Protein AF-A0A9P1GZS1-F1 (afdb_monomer_lite)

Secondary structure (DSSP, 8-state):
---SHHHHHHHHHHHHHHHHHHHHHHHHHHHHHHHHHHHHHHHHHTTEEEEEEESSEEEES-SEEEEEEETTEEEEEEEEETTS-EEEEE-STTTT-S--EESS-EEEETTEEEE-SS--HHHH-STT-EE-GGG------

Sequence (141 aa):
MADILSIVGLATTITTNLIAVAKKKEARRERSRQFTRTLVRQLSNEGYNAVVVAGPWRAWGYEASSDHAFEGKHYTLFAAPKDRVMIVENRGDGGFENWALCGSNWVRWGKIVKFHPSWNSATMGTPYEIRHPNDFPGWPE

Structure (mmCIF, N/CA/C/O backbone):
data_AF-A0A9P1GZS1-F1
#
_entry.id   AF-A0A9P1GZS1-F1
#
loop_
_atom_site.group_PDB
_atom_site.id
_atom_site.type_symbol
_atom_site.label_atom_id
_atom_site.label_alt_id
_atom_site.label_comp_id
_atom_site.label_asym_id
_atom_site.label_entity_id
_atom_site.label_seq_id
_atom_site.pdbx_PDB_ins_code
_atom_site.Cartn_x
_atom_site.Cartn_y
_atom_site.Cartn_z
_atom_site.occupancy
_atom_site.B_iso_or_equiv
_atom_site.auth_seq_id
_atom_site.auth_comp_id
_atom_site.auth_asym_id
_atom_site.auth_atom_id
_atom_site.pdbx_PDB_model_num
ATOM 1 N N . MET A 1 1 ? -13.396 19.707 58.784 1.00 44.09 1 MET A N 1
ATOM 2 C CA . MET A 1 1 ? -12.210 19.151 58.096 1.00 44.09 1 MET A CA 1
ATOM 3 C C . MET A 1 1 ? -12.654 18.013 57.188 1.00 44.09 1 MET A C 1
ATOM 5 O O . MET A 1 1 ? -12.646 16.866 57.608 1.00 44.09 1 MET A O 1
ATOM 9 N N . ALA A 1 2 ? -13.107 18.322 55.978 1.00 46.91 2 ALA A N 1
ATOM 10 C CA . ALA A 1 2 ? -13.496 17.323 54.988 1.00 46.91 2 ALA A CA 1
ATOM 11 C C . ALA A 1 2 ? -13.182 17.915 53.618 1.00 46.91 2 ALA A C 1
ATOM 13 O O . ALA A 1 2 ? -14.000 18.675 53.139 1.00 46.91 2 ALA A O 1
ATOM 14 N N . ASP A 1 3 ? -11.981 17.680 53.073 1.00 45.47 3 ASP A N 1
ATOM 15 C CA . ASP A 1 3 ? -11.665 18.078 51.683 1.00 45.47 3 ASP A CA 1
ATOM 16 C C . ASP A 1 3 ? -10.337 17.515 51.128 1.00 45.47 3 ASP A C 1
ATOM 18 O O . ASP A 1 3 ? -9.706 18.101 50.257 1.00 45.47 3 ASP A O 1
ATOM 22 N N . ILE A 1 4 ? -9.881 16.348 51.602 1.00 48.41 4 ILE A N 1
ATOM 23 C CA . ILE A 1 4 ? -8.674 15.692 51.043 1.00 48.41 4 ILE A CA 1
ATOM 24 C C . ILE A 1 4 ? -9.000 14.331 50.401 1.00 48.41 4 ILE A C 1
ATOM 26 O O . ILE A 1 4 ? -8.350 13.922 49.442 1.00 48.41 4 ILE A O 1
ATOM 30 N N . LEU A 1 5 ? -10.074 13.658 50.829 1.00 44.50 5 LEU A N 1
ATOM 31 C CA . LEU A 1 5 ? -10.463 12.344 50.295 1.00 44.50 5 LEU A CA 1
ATOM 32 C C . LEU A 1 5 ? -11.127 12.380 48.903 1.00 44.50 5 LEU A C 1
ATOM 34 O O . LEU A 1 5 ? -11.103 11.374 48.202 1.00 44.50 5 LEU A O 1
ATOM 38 N N . SER A 1 6 ? -11.676 13.520 48.470 1.00 43.41 6 SER A N 1
ATOM 39 C CA . SER A 1 6 ? -12.382 13.638 47.179 1.00 43.41 6 SER A CA 1
ATOM 40 C C . SER A 1 6 ? -11.429 13.742 45.973 1.00 43.41 6 SER A C 1
ATOM 42 O O . SER A 1 6 ? -11.657 13.142 44.921 1.00 43.41 6 SER A O 1
ATOM 44 N N . ILE A 1 7 ? -10.298 14.438 46.134 1.00 47.06 7 ILE A N 1
ATOM 45 C CA . ILE A 1 7 ? -9.371 14.751 45.030 1.00 47.06 7 ILE A CA 1
ATOM 46 C C . ILE A 1 7 ? -8.565 13.512 44.599 1.00 47.06 7 ILE A C 1
ATOM 48 O O . ILE A 1 7 ? -8.314 13.306 43.409 1.00 47.06 7 ILE A O 1
ATOM 52 N N . VAL A 1 8 ? -8.217 12.634 45.546 1.00 47.69 8 VAL A N 1
ATOM 53 C CA . VAL A 1 8 ? -7.444 11.409 45.272 1.00 47.69 8 VAL A CA 1
ATOM 54 C C . VAL A 1 8 ? -8.261 10.392 44.459 1.00 47.69 8 VAL A C 1
ATOM 56 O O . VAL A 1 8 ? -7.709 9.738 43.570 1.00 47.69 8 VAL A O 1
ATOM 59 N N . GLY A 1 9 ? -9.577 10.303 44.695 1.00 39.66 9 GLY A N 1
ATOM 60 C CA . GLY A 1 9 ? -10.489 9.423 43.950 1.00 39.66 9 GLY A CA 1
ATOM 61 C C . GLY A 1 9 ? -10.733 9.872 42.504 1.00 39.66 9 GLY A C 1
ATOM 62 O O . GLY A 1 9 ? -10.829 9.044 41.594 1.00 39.66 9 GLY A O 1
ATOM 63 N N . LEU A 1 10 ? -10.760 11.185 42.253 1.00 43.78 10 LEU A N 1
ATOM 64 C CA . LEU A 1 10 ? -10.916 11.723 40.899 1.00 43.78 10 LEU A CA 1
ATOM 65 C C . LEU A 1 10 ? -9.659 11.466 40.048 1.00 43.78 10 LEU A C 1
ATOM 67 O O . LEU A 1 10 ? -9.760 11.013 38.908 1.00 43.78 10 LEU A O 1
ATOM 71 N N . ALA A 1 11 ? -8.468 11.677 40.620 1.00 46.69 11 ALA A N 1
ATOM 72 C CA . ALA A 1 11 ? -7.193 11.478 39.928 1.00 46.69 11 ALA A CA 1
ATOM 73 C C . ALA A 1 11 ? -6.937 10.006 39.546 1.00 46.69 11 ALA A C 1
ATOM 75 O O . ALA A 1 11 ? -6.453 9.728 38.444 1.00 46.69 11 ALA A O 1
ATOM 76 N N . THR A 1 12 ? -7.309 9.054 40.409 1.00 49.12 12 THR A N 1
ATOM 77 C CA . THR A 1 12 ? -7.201 7.608 40.124 1.00 49.12 12 THR A CA 1
ATOM 78 C C . THR A 1 12 ? -8.210 7.147 39.072 1.00 49.12 12 THR A C 1
ATOM 80 O O . THR A 1 12 ? -7.871 6.351 38.194 1.00 49.12 12 THR A O 1
ATOM 83 N N . THR A 1 13 ? -9.430 7.688 39.079 1.00 50.31 13 THR A N 1
ATOM 84 C CA . THR A 1 13 ? -10.456 7.342 38.080 1.00 50.31 13 THR A CA 1
ATOM 85 C C . THR A 1 13 ? -10.109 7.900 36.694 1.00 50.31 13 THR A C 1
ATOM 87 O O . THR A 1 13 ? -10.228 7.197 35.688 1.00 50.31 13 THR A O 1
ATOM 90 N N . ILE A 1 14 ? -9.602 9.138 36.627 1.00 55.41 14 ILE A N 1
ATOM 91 C CA . ILE A 1 14 ? -9.168 9.780 35.375 1.00 55.41 14 ILE A CA 1
ATOM 92 C C . ILE A 1 14 ? -7.981 9.027 34.759 1.00 55.41 14 ILE A C 1
ATOM 94 O O . ILE A 1 14 ? -8.007 8.705 33.571 1.00 55.41 14 ILE A O 1
ATOM 98 N N . THR A 1 15 ? -6.965 8.679 35.553 1.00 56.97 15 THR A N 1
ATOM 99 C CA . THR A 1 15 ? -5.791 7.937 35.056 1.00 56.97 15 THR A CA 1
ATOM 100 C C . THR A 1 15 ? -6.147 6.522 34.595 1.00 56.97 15 THR A C 1
ATOM 102 O O . THR A 1 15 ? -5.708 6.104 33.524 1.00 56.97 15 THR A O 1
ATOM 105 N N . THR A 1 16 ? -7.011 5.807 35.322 1.00 59.22 16 THR A N 1
ATOM 106 C CA . THR A 1 16 ? -7.447 4.450 34.941 1.00 59.22 16 THR A CA 1
ATOM 107 C C . THR A 1 16 ? -8.267 4.455 33.645 1.00 59.22 16 THR A C 1
ATOM 109 O O . THR A 1 16 ? -8.044 3.617 32.767 1.00 59.22 16 THR A O 1
ATOM 112 N N . ASN A 1 17 ? -9.151 5.444 33.466 1.00 62.16 17 ASN A N 1
ATOM 113 C CA . ASN A 1 17 ? -9.923 5.612 32.233 1.00 62.16 17 ASN A CA 1
ATOM 114 C C . ASN A 1 17 ? -9.034 5.971 31.034 1.00 62.16 17 ASN A C 1
ATOM 116 O O . ASN A 1 17 ? -9.209 5.401 29.957 1.00 62.16 17 ASN A O 1
ATOM 120 N N . LEU A 1 18 ? -8.039 6.845 31.210 1.00 62.31 18 LEU A N 1
ATOM 121 C CA . LEU A 1 18 ? -7.084 7.188 30.150 1.00 62.31 18 LEU A CA 1
ATOM 122 C C . LEU A 1 18 ? -6.224 5.984 29.736 1.00 62.31 18 LEU A C 1
ATOM 124 O O . LEU A 1 18 ? -6.040 5.750 28.541 1.00 62.31 18 LEU A O 1
ATOM 128 N N . ILE A 1 19 ? -5.764 5.172 30.694 1.00 67.44 19 ILE A N 1
ATOM 129 C CA . ILE A 1 19 ? -5.015 3.936 30.415 1.00 67.44 19 ILE A CA 1
ATOM 130 C C . ILE A 1 19 ? -5.897 2.925 29.672 1.00 67.44 19 ILE A C 1
ATOM 132 O O . ILE A 1 19 ? -5.455 2.321 28.692 1.00 67.44 19 ILE A O 1
ATOM 136 N N . ALA A 1 20 ? -7.153 2.748 30.089 1.00 65.56 20 ALA A N 1
ATOM 137 C CA . ALA A 1 20 ? -8.091 1.857 29.409 1.00 65.56 20 ALA A CA 1
ATOM 138 C C . ALA A 1 20 ? -8.395 2.322 27.972 1.00 65.56 20 ALA A C 1
ATOM 140 O O 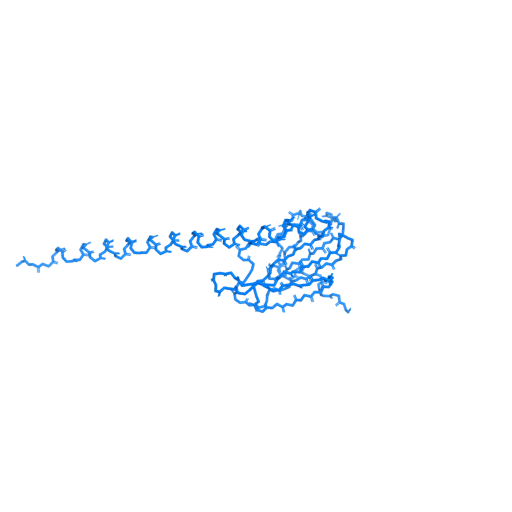. ALA A 1 20 ? -8.454 1.499 27.055 1.00 65.56 20 ALA A O 1
ATOM 141 N N . VAL A 1 21 ? -8.539 3.633 27.750 1.00 66.88 21 VAL A N 1
ATOM 142 C CA . VAL A 1 21 ? -8.736 4.231 26.419 1.00 66.88 21 VAL A CA 1
ATOM 143 C C . VAL A 1 21 ? -7.492 4.062 25.543 1.00 66.88 21 VAL A C 1
ATOM 145 O O . VAL A 1 21 ? -7.620 3.664 24.384 1.00 66.88 21 VAL A O 1
ATOM 148 N N . ALA A 1 22 ? -6.293 4.284 26.088 1.00 66.19 22 ALA A N 1
ATOM 149 C CA . ALA A 1 22 ? -5.034 4.078 25.374 1.00 66.19 22 ALA A CA 1
ATOM 150 C C . ALA A 1 22 ? -4.853 2.609 24.955 1.00 66.19 22 ALA A C 1
ATOM 152 O O . ALA A 1 22 ? -4.617 2.337 23.778 1.00 66.19 22 ALA A O 1
ATOM 153 N N . LYS A 1 23 ? -5.089 1.657 25.870 1.00 70.44 23 LYS A N 1
ATOM 154 C CA . LYS A 1 23 ? -5.038 0.212 25.580 1.00 70.44 23 LYS A CA 1
ATOM 155 C C . LYS A 1 23 ? -6.060 -0.208 24.521 1.00 70.44 23 LYS A C 1
ATOM 157 O O . LYS A 1 23 ? -5.734 -0.973 23.616 1.00 70.44 23 LYS A O 1
ATOM 162 N N . LYS A 1 24 ? -7.291 0.320 24.575 1.00 72.00 24 LYS A N 1
ATOM 163 C CA . LYS A 1 24 ? -8.310 0.078 23.534 1.00 72.00 24 LYS A CA 1
ATOM 164 C C . LYS A 1 24 ? -7.884 0.642 22.176 1.00 72.00 24 LYS A C 1
ATOM 166 O O . LYS A 1 24 ? -8.085 -0.022 21.159 1.00 72.00 24 LYS A O 1
ATOM 171 N N . LYS A 1 25 ? -7.286 1.838 22.146 1.00 74.38 25 LYS A N 1
ATOM 172 C CA . LYS A 1 25 ? -6.777 2.472 20.919 1.00 74.38 25 LYS A CA 1
ATOM 173 C C . LYS A 1 25 ? -5.628 1.669 20.308 1.00 74.38 25 LYS A C 1
ATOM 175 O O . LYS A 1 25 ? -5.599 1.486 19.094 1.00 74.38 25 LYS A O 1
ATOM 180 N N . GLU A 1 26 ? -4.725 1.156 21.134 1.00 76.69 26 GLU A N 1
ATOM 181 C CA . GLU A 1 26 ? -3.602 0.328 20.697 1.00 76.69 26 GLU A CA 1
ATOM 182 C C . GLU A 1 26 ? -4.062 -1.037 20.169 1.00 76.69 26 GLU A C 1
ATOM 184 O O . GLU A 1 26 ? -3.670 -1.429 19.072 1.00 76.69 26 GLU A O 1
ATOM 189 N N . ALA A 1 27 ? -4.994 -1.700 20.862 1.00 81.12 27 ALA A N 1
ATOM 190 C CA . ALA A 1 27 ? -5.598 -2.947 20.390 1.00 81.12 27 ALA A CA 1
ATOM 191 C C . ALA A 1 27 ? -6.348 -2.768 19.057 1.00 81.12 27 ALA A C 1
ATOM 193 O O . ALA A 1 27 ? -6.236 -3.601 18.159 1.00 81.12 27 ALA A O 1
ATOM 194 N N . ARG A 1 28 ? -7.085 -1.658 18.902 1.00 8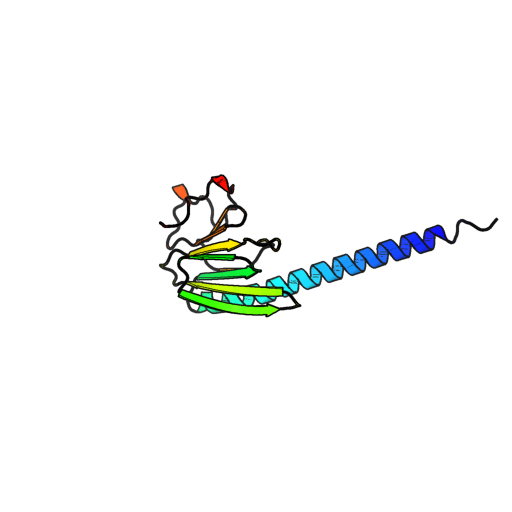0.69 28 ARG A N 1
ATOM 195 C CA . ARG A 1 28 ? -7.747 -1.290 17.639 1.00 80.69 28 ARG A CA 1
ATOM 196 C C . ARG A 1 28 ? -6.728 -1.078 16.521 1.00 80.69 28 ARG A C 1
ATOM 198 O O . ARG A 1 28 ? -6.911 -1.563 15.407 1.00 80.69 28 ARG A O 1
ATOM 205 N N . ARG A 1 29 ? -5.631 -0.373 16.825 1.00 80.25 29 ARG A N 1
ATOM 206 C CA . ARG A 1 29 ? -4.535 -0.166 15.877 1.00 80.25 29 ARG A CA 1
ATOM 207 C C . ARG A 1 29 ? -4.001 -1.514 15.421 1.00 80.25 29 ARG A C 1
ATOM 209 O O . ARG A 1 29 ? -4.000 -1.749 14.225 1.00 80.25 29 ARG A O 1
ATOM 216 N N . GLU A 1 30 ? -3.643 -2.404 16.341 1.00 83.44 30 GLU A N 1
ATOM 217 C CA . GLU A 1 30 ? -3.087 -3.721 16.020 1.00 83.44 30 GLU A CA 1
ATOM 218 C C . GLU A 1 30 ? -4.023 -4.577 15.155 1.00 83.44 30 GLU A C 1
ATOM 220 O O . GLU A 1 30 ? -3.590 -5.109 14.134 1.00 83.44 30 GLU A O 1
ATOM 225 N N . ARG A 1 31 ? -5.325 -4.626 15.465 1.00 86.44 31 ARG A N 1
ATOM 226 C CA . ARG A 1 31 ? -6.302 -5.330 14.615 1.00 86.44 31 ARG A CA 1
ATOM 227 C C . ARG A 1 31 ? -6.384 -4.750 13.207 1.00 86.44 31 ARG A C 1
ATOM 229 O O . ARG A 1 31 ? -6.395 -5.510 12.243 1.00 86.44 31 ARG A O 1
ATOM 236 N N . SER A 1 32 ? -6.366 -3.422 13.071 1.00 83.06 32 SER A N 1
ATOM 237 C CA . SER A 1 32 ? -6.307 -2.784 11.752 1.00 83.06 32 SER A CA 1
ATOM 238 C C . SER A 1 32 ? -5.040 -3.175 10.988 1.00 83.06 32 SER A C 1
ATOM 240 O O . SER A 1 32 ? -5.126 -3.374 9.783 1.00 83.06 32 SER A O 1
ATOM 242 N N . ARG A 1 33 ? -3.884 -3.312 11.654 1.00 83.19 33 ARG A N 1
ATOM 243 C CA . ARG A 1 33 ? -2.633 -3.750 11.004 1.00 83.19 33 ARG A CA 1
ATOM 244 C C . ARG A 1 33 ? -2.726 -5.187 10.518 1.00 83.19 33 ARG A C 1
ATOM 246 O O . ARG A 1 33 ? -2.276 -5.499 9.422 1.00 83.19 33 ARG A O 1
ATOM 253 N N . GLN A 1 34 ? -3.289 -6.067 11.341 1.00 86.06 34 GLN A N 1
ATOM 254 C CA . GLN A 1 34 ? -3.467 -7.474 10.994 1.00 86.06 34 GLN A CA 1
ATOM 255 C C . GLN A 1 34 ? -4.428 -7.629 9.816 1.00 86.06 34 GLN A C 1
ATOM 257 O O . GLN A 1 34 ? -4.116 -8.350 8.871 1.00 86.06 34 GLN A O 1
ATOM 262 N N . PHE A 1 35 ? -5.541 -6.894 9.832 1.00 87.06 35 PHE A N 1
ATOM 263 C CA . PHE A 1 35 ? -6.499 -6.845 8.732 1.00 87.06 35 PHE A CA 1
ATOM 264 C C . PHE A 1 35 ? -5.832 -6.435 7.410 1.00 87.06 35 PHE A C 1
ATOM 266 O O . PHE A 1 35 ? -5.859 -7.196 6.441 1.00 87.06 35 PHE A O 1
ATOM 273 N N . THR A 1 36 ? -5.156 -5.282 7.374 1.00 86.75 36 THR A N 1
ATOM 274 C CA . THR A 1 36 ? -4.546 -4.776 6.134 1.00 86.75 36 THR A CA 1
ATOM 275 C C . THR A 1 36 ? -3.365 -5.629 5.665 1.00 86.75 36 THR A C 1
ATOM 277 O O . THR A 1 36 ? -3.173 -5.815 4.462 1.00 86.75 36 THR A O 1
ATOM 280 N N . ARG A 1 37 ? -2.592 -6.210 6.594 1.00 85.75 37 ARG A N 1
ATOM 281 C CA . ARG A 1 37 ? -1.499 -7.138 6.268 1.00 85.75 37 ARG A CA 1
ATOM 282 C C . ARG A 1 37 ? -2.008 -8.417 5.612 1.00 85.75 37 ARG A C 1
ATOM 284 O O . ARG A 1 37 ? -1.352 -8.907 4.696 1.00 85.75 37 ARG A O 1
ATOM 291 N N . THR A 1 38 ? -3.140 -8.952 6.062 1.00 86.81 38 THR A N 1
ATOM 292 C CA . THR A 1 38 ? -3.751 -10.146 5.462 1.00 86.81 38 THR A CA 1
ATOM 293 C C . THR A 1 38 ? -4.176 -9.881 4.021 1.00 86.81 38 THR A C 1
ATOM 295 O O . THR A 1 38 ? -3.796 -10.654 3.144 1.00 86.81 38 THR A O 1
ATOM 298 N N . LEU A 1 39 ? -4.855 -8.753 3.762 1.00 86.25 39 LEU A N 1
ATOM 299 C CA . LEU A 1 39 ? -5.277 -8.359 2.410 1.00 86.25 39 LEU A CA 1
ATOM 300 C C . LEU A 1 39 ? -4.098 -8.287 1.434 1.00 86.25 39 LEU A C 1
ATOM 302 O O . LEU A 1 39 ? -4.124 -8.871 0.354 1.00 86.25 39 LEU A O 1
ATOM 306 N N . VAL A 1 40 ? -3.029 -7.599 1.834 1.00 87.44 40 VAL A N 1
ATOM 307 C CA . VAL A 1 40 ? -1.853 -7.428 0.976 1.00 87.44 40 VAL A CA 1
ATOM 308 C C . VAL A 1 40 ? -1.062 -8.726 0.813 1.00 87.44 40 VAL A C 1
ATOM 310 O O . VAL A 1 40 ? -0.571 -9.004 -0.278 1.00 87.44 40 VAL A O 1
ATOM 313 N N . ARG A 1 41 ? -0.946 -9.547 1.865 1.00 85.31 41 ARG A N 1
ATOM 314 C CA . ARG A 1 41 ? -0.228 -10.828 1.786 1.00 85.31 41 ARG A CA 1
ATOM 315 C C . ARG A 1 41 ? -0.872 -11.776 0.777 1.00 85.31 41 ARG A C 1
ATOM 317 O O . ARG A 1 41 ? -0.136 -12.452 0.068 1.00 85.31 41 ARG A O 1
ATOM 324 N N . GLN A 1 42 ? -2.202 -11.827 0.716 1.00 85.81 42 GLN A N 1
ATOM 325 C CA . GLN A 1 42 ? -2.910 -12.671 -0.246 1.00 85.81 42 GLN A CA 1
ATOM 326 C C . GLN A 1 42 ? -2.498 -12.327 -1.685 1.00 85.81 42 GLN A C 1
ATOM 328 O O . GLN A 1 42 ? -1.983 -13.186 -2.395 1.00 85.81 42 GLN A O 1
ATOM 333 N N . LEU A 1 43 ? -2.590 -11.050 -2.060 1.00 86.50 43 LEU A N 1
ATOM 334 C CA . LEU A 1 43 ? -2.203 -10.578 -3.393 1.00 86.50 43 LEU A CA 1
ATOM 335 C C . LEU A 1 43 ? -0.714 -10.783 -3.690 1.00 86.50 43 LEU A C 1
ATOM 337 O O . LEU A 1 43 ? -0.335 -11.156 -4.797 1.00 86.50 43 LEU A O 1
ATOM 341 N N . SER A 1 44 ? 0.157 -10.581 -2.703 1.00 83.00 44 SER A N 1
ATOM 342 C CA . SER A 1 44 ? 1.590 -10.789 -2.913 1.00 83.00 44 SER A CA 1
ATOM 343 C C . SER A 1 44 ? 2.002 -12.245 -3.054 1.00 83.00 44 SER A C 1
ATOM 345 O O . SER A 1 44 ? 2.941 -12.522 -3.807 1.00 83.00 44 SER A O 1
ATOM 347 N N . ASN A 1 45 ? 1.283 -13.172 -2.417 1.00 84.69 45 ASN A N 1
ATOM 348 C CA . ASN A 1 45 ? 1.440 -14.603 -2.675 1.00 84.69 45 ASN A CA 1
ATOM 349 C C . ASN A 1 45 ? 1.028 -14.965 -4.111 1.00 84.69 45 ASN A C 1
ATOM 351 O O . ASN A 1 45 ? 1.652 -15.829 -4.718 1.00 84.69 45 ASN A O 1
ATOM 355 N N . GLU A 1 46 ? 0.041 -14.265 -4.670 1.00 86.25 46 GLU A N 1
ATOM 356 C CA . GLU A 1 46 ? -0.408 -14.413 -6.063 1.00 86.25 46 GLU A CA 1
ATOM 357 C C . GLU A 1 46 ? 0.502 -13.694 -7.075 1.00 86.25 46 GLU A C 1
ATOM 359 O O . GLU A 1 46 ? 0.303 -13.791 -8.281 1.00 86.25 46 GLU A O 1
ATOM 364 N N . GLY A 1 47 ? 1.544 -13.000 -6.608 1.00 86.69 47 GLY A N 1
ATOM 365 C CA . GLY A 1 47 ? 2.521 -12.350 -7.477 1.00 86.69 47 GLY A CA 1
ATOM 366 C C . GLY A 1 47 ? 2.279 -10.865 -7.729 1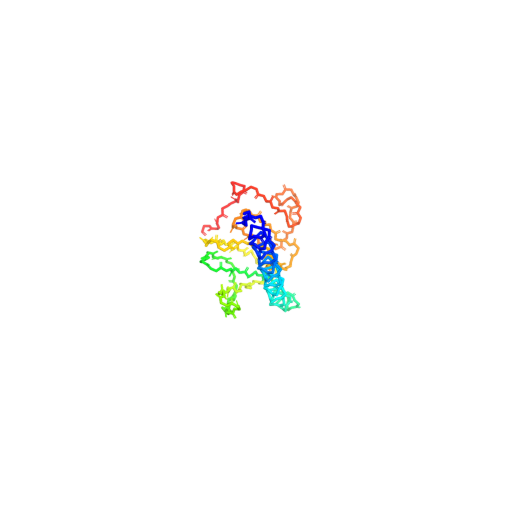.00 86.69 47 GLY A C 1
ATOM 367 O O . GLY A 1 47 ? 3.008 -10.283 -8.527 1.00 86.69 47 GLY A O 1
ATOM 368 N N . TYR A 1 48 ? 1.350 -10.234 -7.014 1.00 89.19 48 TYR A N 1
ATOM 369 C CA . TYR A 1 48 ? 1.056 -8.808 -7.136 1.00 89.19 48 TYR A CA 1
ATOM 370 C C . TYR A 1 48 ? 1.770 -7.965 -6.072 1.00 89.19 48 TYR A C 1
ATOM 372 O O . TYR A 1 48 ? 1.969 -8.371 -4.924 1.00 89.19 48 TYR A O 1
ATOM 380 N N . ASN A 1 49 ? 2.108 -6.731 -6.423 1.00 88.75 49 ASN A N 1
ATOM 381 C CA . ASN A 1 49 ? 2.375 -5.692 -5.439 1.00 88.75 49 ASN A CA 1
ATOM 382 C C . ASN A 1 49 ? 1.054 -5.110 -4.988 1.00 88.75 49 ASN A C 1
ATOM 384 O O . ASN A 1 49 ? 0.184 -4.843 -5.816 1.00 88.75 49 ASN A O 1
ATOM 388 N N . ALA A 1 50 ? 0.925 -4.867 -3.692 1.00 89.69 50 ALA A N 1
ATOM 389 C CA . ALA A 1 50 ? -0.308 -4.335 -3.158 1.00 89.69 50 ALA A CA 1
ATOM 390 C C . ALA A 1 50 ? -0.067 -3.294 -2.071 1.00 89.69 50 ALA A C 1
ATOM 392 O O . ALA A 1 50 ? 0.895 -3.383 -1.299 1.00 89.69 50 ALA A O 1
ATOM 393 N N . VAL A 1 51 ? -0.966 -2.312 -2.030 1.00 89.31 51 VAL A N 1
ATOM 394 C CA . VAL A 1 51 ? -0.990 -1.266 -1.011 1.00 89.31 51 VAL A CA 1
ATOM 395 C C . VAL A 1 51 ? -2.405 -0.968 -0.554 1.00 89.31 51 VAL A C 1
ATOM 397 O O . VAL A 1 51 ? -3.322 -0.893 -1.363 1.00 89.31 51 VAL A O 1
ATOM 400 N N . VAL A 1 52 ? -2.577 -0.773 0.752 1.00 89.31 52 VAL A N 1
ATOM 401 C CA . VAL A 1 52 ? -3.846 -0.333 1.342 1.00 89.31 52 VAL A CA 1
ATOM 402 C C . VAL A 1 52 ? -3.715 1.108 1.812 1.00 89.31 52 VAL A C 1
ATOM 404 O O . VAL A 1 52 ? -2.767 1.453 2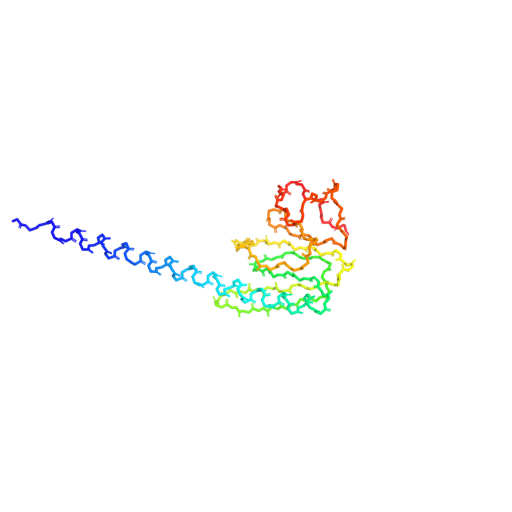.519 1.00 89.31 52 VAL A O 1
ATOM 407 N N . VAL A 1 53 ? -4.690 1.944 1.465 1.00 88.06 53 VAL A N 1
ATOM 408 C CA . VAL A 1 53 ? -4.768 3.343 1.896 1.00 88.06 53 VAL A CA 1
ATOM 409 C C . VAL A 1 53 ? -6.145 3.646 2.480 1.00 88.06 53 VAL A C 1
ATOM 411 O O . VAL A 1 53 ? -7.166 3.229 1.945 1.00 88.06 53 VAL A O 1
ATOM 414 N N . ALA A 1 54 ? -6.181 4.378 3.592 1.00 85.94 54 ALA A N 1
ATOM 415 C CA . ALA A 1 54 ? -7.417 4.975 4.090 1.00 85.94 54 ALA A CA 1
ATOM 416 C C . ALA A 1 54 ? -7.621 6.319 3.381 1.00 85.94 54 ALA A C 1
ATOM 418 O O . ALA A 1 54 ? -6.731 7.172 3.435 1.00 85.94 54 ALA A O 1
ATOM 419 N N . GLY A 1 55 ? -8.747 6.474 2.681 1.00 77.06 55 GLY A N 1
ATOM 420 C CA . GLY A 1 55 ? -9.003 7.627 1.815 1.00 77.06 55 GLY A CA 1
ATOM 421 C C . GLY A 1 55 ? -9.154 8.971 2.549 1.00 77.06 55 GLY A C 1
ATOM 422 O O . GLY A 1 55 ? -9.235 9.000 3.781 1.00 77.06 55 GLY A O 1
ATOM 423 N N . PRO A 1 56 ? -9.234 10.092 1.801 1.00 87.44 56 PRO A N 1
ATOM 424 C CA . PRO A 1 56 ? -9.107 10.207 0.337 1.00 87.44 56 PRO A CA 1
ATOM 425 C C . PRO A 1 56 ? -7.688 9.922 -0.188 1.00 87.44 56 PRO A C 1
ATOM 427 O O . PRO A 1 56 ? -6.705 10.044 0.542 1.00 87.44 56 PRO A O 1
ATOM 430 N N . TRP A 1 57 ? -7.570 9.538 -1.462 1.00 91.00 57 TRP A N 1
ATOM 431 C CA . TRP A 1 57 ? -6.309 9.103 -2.077 1.00 91.00 57 TRP A CA 1
ATOM 432 C C . TRP A 1 57 ? -6.165 9.560 -3.537 1.00 91.00 57 TRP A C 1
ATOM 434 O O . TRP A 1 57 ? -7.136 9.951 -4.181 1.00 91.00 57 TRP A O 1
ATOM 444 N N . ARG A 1 58 ? -4.937 9.498 -4.064 1.00 93.00 58 ARG A N 1
ATOM 445 C CA . ARG A 1 58 ? -4.623 9.531 -5.504 1.00 93.00 58 ARG A CA 1
ATOM 446 C C . ARG A 1 58 ? -3.741 8.328 -5.825 1.00 93.00 58 ARG A C 1
ATOM 448 O O . ARG A 1 58 ? -2.824 8.042 -5.065 1.00 93.00 58 ARG A O 1
ATOM 455 N N . ALA A 1 59 ? -4.000 7.631 -6.926 1.00 93.25 59 ALA A N 1
ATOM 456 C CA . ALA A 1 59 ? -3.246 6.439 -7.310 1.00 93.25 59 ALA A CA 1
ATOM 457 C C . ALA A 1 59 ? -2.968 6.404 -8.819 1.00 93.25 59 ALA A C 1
ATOM 459 O O . ALA A 1 59 ? -3.729 6.971 -9.602 1.00 93.25 59 ALA A O 1
ATOM 460 N N . TRP A 1 60 ? -1.885 5.737 -9.218 1.00 95.69 60 TRP A N 1
ATOM 461 C CA . TRP A 1 60 ? -1.490 5.511 -10.611 1.00 95.69 60 TRP A CA 1
ATOM 462 C C . TRP A 1 60 ? -0.811 4.146 -10.765 1.00 95.69 60 TRP A C 1
ATOM 464 O O . TRP A 1 60 ? -0.147 3.675 -9.838 1.00 95.69 60 TRP A O 1
ATOM 474 N N . GLY A 1 61 ? -0.953 3.530 -11.940 1.00 92.50 61 GLY A N 1
ATOM 475 C CA . GLY A 1 61 ? -0.243 2.297 -12.300 1.00 92.50 61 GLY A CA 1
ATOM 476 C C . GLY A 1 61 ? -0.764 1.025 -11.624 1.00 92.50 61 GLY A C 1
ATOM 477 O O . GLY A 1 61 ? -0.122 -0.018 -11.717 1.00 92.50 61 GLY A O 1
ATOM 478 N N . TYR A 1 62 ? -1.920 1.087 -10.960 1.00 93.38 62 TYR A N 1
ATOM 479 C CA . TYR A 1 62 ? -2.611 -0.096 -10.452 1.00 93.38 62 TYR A CA 1
ATOM 480 C C . TYR A 1 62 ? -3.385 -0.800 -11.575 1.00 93.38 62 TYR A C 1
ATOM 482 O O . TYR A 1 62 ? -3.811 -0.175 -12.543 1.00 93.38 62 TYR A O 1
ATOM 490 N N . GLU A 1 63 ? -3.539 -2.113 -11.452 1.00 93.75 63 GLU A N 1
ATOM 491 C CA . GLU A 1 63 ? -4.359 -2.950 -12.334 1.00 93.75 63 GLU A CA 1
ATOM 492 C C . GLU A 1 63 ? -5.760 -3.158 -11.765 1.00 93.75 63 GLU A C 1
ATOM 494 O O . GLU A 1 63 ? -6.744 -3.088 -12.495 1.00 93.75 63 GLU A O 1
ATOM 499 N N . ALA A 1 64 ? -5.850 -3.373 -10.453 1.00 93.25 64 ALA A N 1
ATOM 500 C CA . ALA A 1 64 ? -7.111 -3.593 -9.765 1.00 93.25 64 ALA A CA 1
ATOM 501 C C . ALA A 1 64 ? -7.176 -2.782 -8.473 1.00 93.25 64 ALA A C 1
ATOM 503 O O . ALA A 1 64 ? -6.154 -2.500 -7.835 1.00 93.25 64 ALA A O 1
ATOM 504 N N . SER A 1 65 ? -8.397 -2.433 -8.077 1.00 93.69 65 SER A N 1
ATOM 505 C CA . SER A 1 65 ? -8.689 -1.849 -6.776 1.00 93.69 65 SER A CA 1
ATOM 506 C C . SER A 1 65 ? -9.916 -2.499 -6.139 1.00 93.69 65 SER A C 1
ATOM 508 O O . SER A 1 65 ? -10.790 -3.025 -6.826 1.00 93.69 65 SER A O 1
ATOM 510 N N . SER A 1 66 ? -9.966 -2.501 -4.809 1.00 92.69 66 SER A N 1
ATOM 511 C CA . SER A 1 66 ? -11.141 -2.943 -4.050 1.00 92.69 66 SER A CA 1
ATOM 512 C C . SER A 1 66 ? -11.289 -2.146 -2.761 1.00 92.69 66 SER A C 1
ATOM 514 O O . SER A 1 66 ? -10.297 -1.833 -2.099 1.00 92.69 66 SER A O 1
ATOM 516 N N . ASP A 1 67 ? -12.530 -1.830 -2.401 1.00 92.25 67 ASP A N 1
ATOM 517 C CA . ASP A 1 67 ? -12.853 -1.081 -1.192 1.00 92.25 67 ASP A CA 1
ATOM 518 C C . ASP A 1 67 ? -13.303 -2.010 -0.065 1.00 92.25 67 ASP A C 1
ATOM 520 O O . ASP A 1 67 ? -14.063 -2.956 -0.264 1.00 92.25 67 ASP A O 1
ATOM 524 N N . HIS A 1 68 ? -12.839 -1.710 1.144 1.00 89.06 68 HIS A N 1
ATOM 525 C CA . HIS A 1 68 ? -13.068 -2.500 2.345 1.00 89.06 68 HIS A CA 1
ATOM 526 C C . HIS A 1 68 ? -13.432 -1.591 3.514 1.00 89.06 68 HIS A C 1
ATOM 528 O O . HIS A 1 68 ? -12.793 -0.563 3.742 1.00 89.06 68 HIS A O 1
ATOM 534 N N . ALA A 1 69 ? -14.425 -1.986 4.304 1.00 89.88 69 ALA A N 1
ATOM 535 C CA . ALA A 1 69 ? -14.771 -1.308 5.547 1.00 89.88 69 ALA A CA 1
ATOM 536 C C . ALA A 1 69 ? -14.327 -2.158 6.743 1.00 89.88 69 ALA A C 1
ATOM 538 O O . ALA A 1 69 ? -14.688 -3.328 6.846 1.00 89.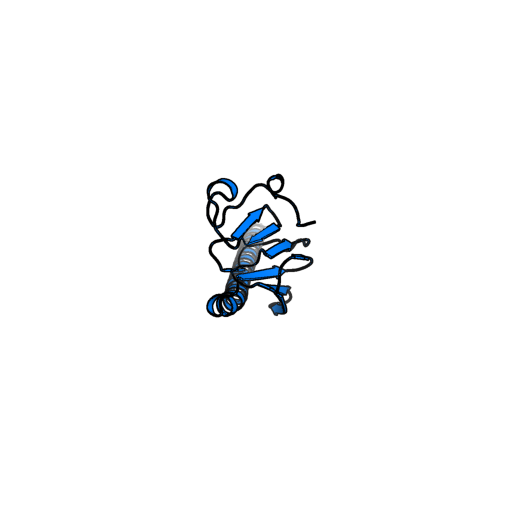88 69 ALA A O 1
ATOM 539 N N . PHE A 1 70 ? -13.565 -1.572 7.666 1.00 86.00 70 PHE A N 1
ATOM 540 C CA . PHE A 1 70 ? -13.139 -2.254 8.886 1.00 86.00 70 PHE A CA 1
ATOM 541 C C . PHE A 1 70 ? -13.154 -1.300 10.078 1.00 86.00 70 PHE A C 1
ATOM 543 O O . PHE A 1 70 ? -12.567 -0.219 10.033 1.00 86.00 70 PHE A O 1
ATOM 550 N N . GLU A 1 71 ? -13.858 -1.694 11.144 1.00 85.06 71 GLU A N 1
ATOM 551 C CA . GLU A 1 71 ? -14.007 -0.921 12.386 1.00 85.06 71 GLU A CA 1
ATOM 552 C C . GLU A 1 71 ? -14.324 0.571 12.140 1.00 85.06 71 GLU A C 1
ATOM 554 O O . GLU A 1 71 ? -13.722 1.450 12.754 1.00 85.06 71 GLU A O 1
ATOM 559 N N . GLY A 1 72 ? -15.243 0.878 11.216 1.00 81.75 72 GLY A N 1
ATOM 560 C CA . GLY A 1 72 ? -15.672 2.251 10.911 1.00 81.75 72 GLY A CA 1
ATOM 561 C C . GLY A 1 72 ? -14.668 3.092 10.112 1.00 81.75 72 GLY A C 1
ATOM 562 O O . GLY A 1 72 ? -14.812 4.310 10.055 1.00 81.75 72 GLY A O 1
ATOM 563 N N . LYS A 1 73 ? -13.640 2.472 9.521 1.00 82.19 73 LYS A N 1
ATOM 564 C CA . LYS A 1 73 ? -12.741 3.098 8.543 1.00 82.19 73 LYS A CA 1
ATOM 565 C C . LYS A 1 73 ? -12.925 2.455 7.170 1.00 82.19 73 LYS A C 1
ATOM 567 O O . LYS A 1 73 ? -13.094 1.240 7.077 1.00 82.19 73 LYS A O 1
ATOM 572 N N . HIS A 1 74 ? -12.852 3.277 6.127 1.00 85.94 74 HIS A N 1
ATOM 573 C CA . HIS A 1 74 ? -12.847 2.834 4.735 1.00 85.94 74 HIS A CA 1
ATOM 574 C C . HIS A 1 74 ? -11.412 2.768 4.217 1.00 85.94 74 HIS A C 1
ATOM 576 O O . HIS A 1 74 ? -10.644 3.725 4.351 1.00 85.94 74 HIS A O 1
ATOM 582 N N . TYR A 1 75 ? -11.069 1.629 3.634 1.00 87.88 75 TYR A N 1
ATOM 583 C CA . TYR A 1 75 ? -9.770 1.322 3.067 1.00 87.88 75 TYR A CA 1
ATOM 584 C C . TYR A 1 75 ? -9.941 0.979 1.594 1.00 87.88 75 TYR A C 1
ATOM 586 O O . TYR A 1 75 ? -10.838 0.219 1.247 1.00 87.88 75 TYR A O 1
ATOM 594 N N . THR A 1 76 ? -9.040 1.467 0.756 1.00 91.19 76 THR A N 1
ATOM 595 C CA . THR A 1 76 ? -8.926 1.041 -0.637 1.00 91.19 76 THR A CA 1
ATOM 596 C C . THR A 1 76 ? -7.627 0.263 -0.791 1.00 91.19 76 THR A C 1
ATOM 598 O O . THR A 1 76 ? -6.557 0.733 -0.396 1.00 91.19 76 THR A O 1
ATOM 601 N N . LEU A 1 77 ? -7.729 -0.947 -1.328 1.00 91.50 77 LEU A N 1
ATOM 602 C CA . LEU A 1 77 ? -6.618 -1.815 -1.694 1.00 91.50 77 LEU A CA 1
ATOM 603 C C . LEU A 1 77 ? -6.324 -1.622 -3.180 1.00 91.50 77 LEU A C 1
ATOM 605 O O . LEU A 1 77 ? -7.222 -1.800 -3.994 1.00 91.50 77 LEU A O 1
ATOM 609 N N . PHE A 1 78 ? -5.080 -1.308 -3.525 1.00 92.62 78 PHE A N 1
ATOM 610 C CA . PHE A 1 78 ? -4.579 -1.271 -4.897 1.00 92.62 78 PHE A CA 1
ATOM 611 C C . PHE A 1 78 ? -3.643 -2.441 -5.145 1.00 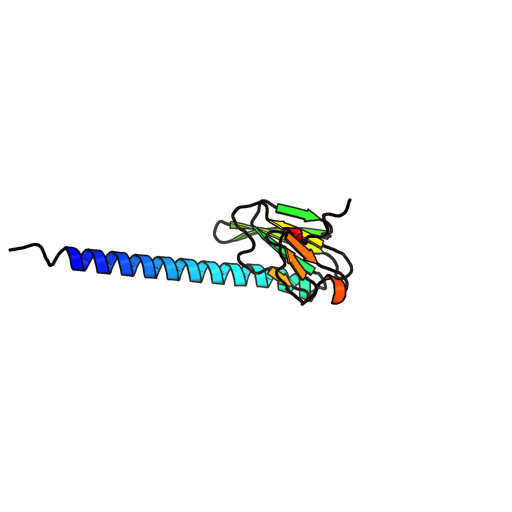92.62 78 PHE A C 1
ATOM 613 O O . PHE A 1 78 ? -2.815 -2.748 -4.285 1.00 92.62 78 PHE A O 1
ATOM 620 N N . ALA A 1 79 ? -3.746 -3.045 -6.325 1.00 92.56 79 ALA A N 1
ATOM 621 C CA . ALA A 1 79 ? -2.906 -4.146 -6.768 1.00 92.56 79 ALA A CA 1
ATOM 622 C C . ALA A 1 79 ? -2.305 -3.846 -8.144 1.00 92.56 79 ALA A C 1
ATOM 624 O O . ALA A 1 79 ? -2.996 -3.327 -9.021 1.00 92.56 79 ALA A O 1
ATOM 625 N N . ALA A 1 80 ? -1.039 -4.197 -8.348 1.00 92.50 80 ALA A N 1
ATOM 626 C CA . ALA A 1 80 ? -0.349 -4.101 -9.631 1.00 92.50 80 ALA A CA 1
ATOM 627 C C . ALA A 1 80 ? 0.578 -5.310 -9.833 1.00 92.50 80 ALA A C 1
ATOM 629 O O . ALA A 1 80 ? 1.155 -5.788 -8.851 1.00 92.50 80 ALA A O 1
ATOM 630 N N . PRO A 1 81 ? 0.771 -5.796 -11.069 1.00 90.69 81 PRO A N 1
ATOM 631 C CA . PRO A 1 81 ? 1.801 -6.785 -11.381 1.00 90.69 81 PRO A CA 1
ATOM 632 C C . PRO A 1 81 ? 3.209 -6.366 -10.920 1.00 90.69 81 PRO A C 1
ATOM 634 O O . PRO A 1 81 ? 3.512 -5.177 -10.778 1.00 90.69 81 PRO A O 1
ATOM 637 N N . LYS A 1 82 ? 4.089 -7.352 -10.690 1.00 86.44 82 LYS A N 1
ATOM 638 C CA . LYS A 1 82 ? 5.465 -7.149 -10.183 1.00 86.44 82 LYS A CA 1
ATOM 639 C C . LYS A 1 82 ? 6.371 -6.303 -11.073 1.00 86.44 82 LYS A C 1
ATOM 641 O O . LYS A 1 82 ? 7.310 -5.695 -10.571 1.00 86.44 82 LYS A O 1
ATOM 646 N N . ASP A 1 83 ? 6.086 -6.251 -12.361 1.00 89.38 83 ASP A N 1
ATOM 647 C CA . ASP A 1 83 ? 6.835 -5.528 -13.384 1.00 89.38 83 ASP A CA 1
ATOM 648 C C . ASP A 1 83 ? 6.306 -4.105 -13.638 1.00 89.38 83 ASP A C 1
ATOM 650 O O . ASP A 1 83 ? 6.883 -3.364 -14.435 1.00 89.38 83 ASP A O 1
ATOM 654 N N . ARG A 1 84 ? 5.244 -3.682 -12.937 1.00 89.94 84 ARG A N 1
ATOM 655 C CA . ARG A 1 84 ? 4.613 -2.372 -13.122 1.00 89.94 84 ARG A CA 1
ATOM 656 C C . ARG A 1 84 ? 4.917 -1.419 -11.970 1.00 89.94 84 ARG A C 1
ATOM 658 O O . ARG A 1 84 ? 4.828 -1.774 -10.799 1.00 89.94 84 ARG A O 1
ATOM 665 N N . VAL A 1 85 ? 5.238 -0.170 -12.309 1.00 91.50 85 VAL A N 1
ATOM 666 C CA . VAL A 1 85 ? 5.337 0.922 -11.330 1.00 91.50 85 VAL A CA 1
ATOM 667 C C . VAL A 1 85 ? 3.940 1.252 -10.807 1.00 91.50 85 VAL A C 1
ATOM 669 O O . VAL A 1 85 ? 3.031 1.484 -11.595 1.00 91.50 85 VAL A O 1
ATOM 672 N N . MET A 1 86 ? 3.788 1.346 -9.487 1.00 92.94 86 MET A N 1
ATOM 673 C CA . MET A 1 86 ? 2.544 1.776 -8.841 1.00 92.94 86 MET A CA 1
ATOM 674 C C . MET A 1 86 ? 2.834 2.918 -7.873 1.00 92.94 86 MET A C 1
ATOM 676 O O . MET A 1 86 ? 3.792 2.843 -7.108 1.00 92.94 86 MET A O 1
ATOM 680 N N . ILE A 1 87 ? 2.018 3.971 -7.896 1.00 93.19 87 ILE A N 1
ATOM 681 C CA . ILE A 1 87 ? 2.159 5.139 -7.017 1.00 93.19 87 ILE A CA 1
ATOM 682 C C . ILE A 1 87 ? 0.841 5.367 -6.298 1.00 93.19 87 ILE A C 1
ATOM 684 O O . ILE A 1 87 ? -0.203 5.409 -6.944 1.00 93.19 87 ILE A O 1
ATOM 688 N N . VAL A 1 88 ? 0.887 5.547 -4.979 1.00 91.88 88 VAL A N 1
ATOM 689 C CA . VAL A 1 88 ? -0.291 5.870 -4.166 1.00 91.88 88 VAL A CA 1
ATOM 690 C C . VAL A 1 88 ? 0.037 6.995 -3.192 1.00 91.88 88 VAL A C 1
ATOM 692 O O . VAL A 1 88 ? 1.007 6.934 -2.444 1.00 91.88 88 VAL A O 1
ATOM 695 N N . GLU A 1 89 ? -0.796 8.026 -3.192 1.00 90.75 89 GLU A N 1
ATOM 696 C CA . GLU A 1 89 ? -0.757 9.173 -2.294 1.00 90.75 89 GLU A CA 1
ATOM 697 C C . GLU A 1 89 ? -1.974 9.138 -1.371 1.00 90.75 89 GLU A C 1
ATOM 699 O O . GLU A 1 89 ? -3.117 9.079 -1.830 1.00 90.75 89 GLU A O 1
ATOM 704 N N . ASN A 1 90 ? -1.736 9.223 -0.064 1.00 88.88 90 ASN A N 1
ATOM 705 C CA . ASN A 1 90 ? -2.788 9.494 0.903 1.00 88.88 90 ASN A CA 1
ATOM 706 C C . ASN A 1 90 ? -3.035 11.010 0.964 1.00 88.88 90 ASN A C 1
ATOM 708 O O . ASN A 1 90 ? -2.151 11.773 1.350 1.00 88.88 90 ASN A O 1
ATOM 712 N N . ARG A 1 91 ? -4.244 11.448 0.612 1.00 87.06 91 ARG A N 1
ATOM 713 C CA . ARG A 1 91 ? -4.656 12.861 0.663 1.00 87.06 91 ARG A CA 1
ATOM 714 C C . ARG A 1 91 ? -5.450 13.213 1.914 1.00 87.06 91 ARG A C 1
ATOM 716 O O . ARG A 1 91 ? -5.707 14.386 2.156 1.00 87.06 91 ARG A O 1
ATOM 723 N N . GLY A 1 92 ? -5.835 12.217 2.697 1.00 79.00 92 GLY A N 1
ATOM 724 C CA . GLY A 1 92 ? -6.561 12.395 3.938 1.00 79.00 92 GLY A CA 1
ATOM 725 C C . GLY A 1 92 ? -5.680 12.720 5.139 1.00 79.00 92 GLY A C 1
ATOM 726 O O . GLY A 1 92 ? -4.441 12.773 5.087 1.00 79.00 92 GLY A O 1
ATOM 727 N N . ASP A 1 93 ? -6.370 12.859 6.265 1.00 69.25 93 ASP A N 1
ATOM 728 C CA . ASP A 1 93 ? -5.780 13.002 7.598 1.00 69.25 93 ASP A CA 1
ATOM 729 C C . ASP A 1 93 ? -5.406 11.648 8.214 1.00 69.25 93 ASP A C 1
ATOM 731 O O . ASP A 1 93 ? -4.694 11.585 9.212 1.00 69.25 93 ASP A O 1
ATOM 735 N N . GLY A 1 94 ? -5.851 10.545 7.598 1.00 59.19 94 GLY A N 1
ATOM 736 C CA . GLY A 1 94 ? -5.582 9.187 8.071 1.00 59.19 94 GLY A CA 1
ATOM 737 C C . GLY A 1 94 ? -4.115 8.757 7.960 1.00 59.19 94 GLY A C 1
ATOM 738 O O . GLY A 1 94 ? -3.707 7.842 8.675 1.00 59.19 94 GLY A O 1
ATOM 739 N N . GLY A 1 95 ? -3.327 9.406 7.091 1.00 60.53 95 GLY A N 1
ATOM 740 C CA . GLY A 1 95 ? -1.914 9.098 6.849 1.00 60.53 95 GLY A CA 1
ATOM 741 C C . GLY A 1 95 ? -1.633 7.638 6.450 1.00 60.53 95 GLY A C 1
ATOM 742 O O . GLY A 1 95 ? -2.528 6.812 6.283 1.00 60.53 95 GLY A O 1
ATOM 743 N N . PHE A 1 96 ? -0.351 7.283 6.313 1.00 60.19 96 PHE A N 1
ATOM 744 C CA . PHE A 1 96 ? 0.077 5.883 6.399 1.00 60.19 96 PHE A CA 1
ATOM 745 C C . PHE A 1 96 ? 0.580 5.643 7.825 1.00 60.19 96 PHE A C 1
ATOM 747 O O . PHE A 1 96 ? 1.789 5.688 8.077 1.00 60.19 96 PHE A O 1
ATOM 754 N N . GLU A 1 97 ? -0.311 5.393 8.790 1.00 50.47 97 GLU A N 1
ATOM 755 C CA . GLU A 1 97 ? 0.049 5.036 10.185 1.00 50.47 97 GLU A CA 1
ATOM 756 C C . GLU A 1 97 ? 0.710 3.639 10.327 1.00 50.47 97 GLU A C 1
ATOM 758 O O . GLU A 1 97 ? 0.792 3.069 11.428 1.00 50.47 97 GLU A O 1
ATOM 763 N N . ASN A 1 98 ? 1.285 3.193 9.204 1.00 52.62 98 ASN A N 1
ATOM 764 C CA . ASN A 1 98 ? 1.959 1.962 8.839 1.00 52.62 98 ASN A CA 1
ATOM 765 C C . ASN A 1 98 ? 0.994 0.919 8.216 1.00 52.62 98 ASN A C 1
ATOM 767 O O . ASN A 1 98 ? -0.221 1.018 8.372 1.00 52.62 98 ASN A O 1
ATOM 771 N N . TRP A 1 99 ? 1.578 -0.037 7.486 1.00 57.03 99 TRP A N 1
ATOM 772 C CA . TRP A 1 99 ? 1.046 -1.309 6.961 1.00 57.03 99 TRP A CA 1
ATOM 773 C C . TRP A 1 99 ? -0.136 -1.228 5.986 1.00 57.03 99 TRP A C 1
ATOM 775 O O . TRP A 1 99 ? -1.299 -1.350 6.362 1.00 57.03 99 TRP A O 1
ATOM 785 N N . ALA A 1 100 ? 0.194 -1.213 4.697 1.00 61.66 100 ALA A N 1
ATOM 786 C CA . ALA A 1 100 ? 0.287 -2.479 3.975 1.00 61.66 100 ALA A CA 1
ATOM 787 C C . ALA A 1 100 ? 1.117 -2.266 2.704 1.00 61.66 100 ALA A C 1
ATOM 789 O O . ALA A 1 100 ? 0.641 -1.664 1.757 1.00 61.66 100 ALA A O 1
ATOM 790 N N . LEU A 1 101 ? 2.375 -2.695 2.718 1.00 69.56 101 LEU A N 1
ATOM 791 C CA . LEU A 1 101 ? 3.255 -2.731 1.554 1.00 69.56 101 LEU A CA 1
ATOM 792 C C . LEU A 1 101 ? 3.838 -4.135 1.552 1.00 69.56 101 LEU A C 1
ATOM 794 O O . LEU A 1 101 ? 4.456 -4.542 2.537 1.00 69.56 101 LEU A O 1
ATOM 798 N N . CYS A 1 102 ? 3.591 -4.904 0.504 1.00 69.12 102 CYS A N 1
ATOM 799 C CA . CYS A 1 102 ? 4.290 -6.164 0.302 1.00 69.12 102 CYS A CA 1
ATOM 800 C C . CYS A 1 102 ? 4.953 -6.131 -1.070 1.00 69.12 102 CYS A C 1
ATOM 802 O O . CYS A 1 102 ? 4.434 -5.531 -2.014 1.00 69.12 102 CYS A O 1
ATOM 804 N N . GLY A 1 103 ? 6.175 -6.655 -1.104 1.00 68.56 103 GLY A N 1
ATOM 805 C CA . GLY A 1 103 ? 7.190 -6.334 -2.102 1.00 68.56 103 GLY A CA 1
ATOM 806 C C . GLY A 1 103 ? 8.355 -5.572 -1.466 1.00 68.56 103 GLY A C 1
ATOM 807 O O . GLY A 1 103 ? 8.155 -4.694 -0.633 1.00 68.56 103 GLY A O 1
ATOM 808 N N . SER A 1 104 ? 9.584 -5.915 -1.841 1.00 74.31 104 SER A N 1
ATOM 809 C CA . SER A 1 104 ? 10.807 -5.282 -1.322 1.00 74.31 104 SER A CA 1
ATOM 810 C C . SER A 1 104 ? 11.084 -3.906 -1.924 1.00 74.31 104 SER A C 1
ATOM 812 O O . SER A 1 104 ? 11.927 -3.179 -1.411 1.00 74.31 104 SER A O 1
ATOM 814 N N . ASN A 1 105 ? 10.383 -3.539 -3.001 1.00 86.31 105 ASN A N 1
ATOM 815 C CA . ASN A 1 105 ? 10.746 -2.391 -3.829 1.00 86.31 105 ASN A CA 1
ATOM 816 C C . ASN A 1 105 ? 9.847 -1.168 -3.626 1.00 86.31 105 ASN A C 1
ATOM 818 O O . ASN A 1 105 ? 9.618 -0.388 -4.551 1.00 86.31 105 ASN A O 1
ATOM 822 N N . TRP A 1 106 ? 9.322 -1.013 -2.415 1.00 86.69 106 TRP A N 1
ATOM 823 C CA . TRP A 1 106 ? 8.549 0.156 -2.026 1.00 86.69 106 TRP A CA 1
ATOM 824 C C . TRP A 1 106 ? 9.445 1.229 -1.411 1.00 86.69 106 TRP A C 1
ATOM 826 O O . TRP A 1 106 ? 10.243 0.945 -0.517 1.00 86.69 106 TRP A O 1
ATOM 836 N N . VAL A 1 107 ? 9.248 2.470 -1.848 1.00 87.38 107 VAL A N 1
ATOM 837 C CA . VAL A 1 107 ? 9.858 3.669 -1.259 1.00 87.38 107 VAL A CA 1
ATOM 838 C C . VAL A 1 107 ? 8.745 4.621 -0.831 1.00 87.38 107 VAL A C 1
ATOM 840 O O . VAL A 1 107 ? 7.727 4.748 -1.523 1.00 87.38 107 VAL A O 1
ATOM 843 N N . ARG A 1 108 ? 8.909 5.275 0.325 1.00 86.81 108 ARG A N 1
ATOM 844 C CA . ARG A 1 108 ? 7.921 6.205 0.885 1.00 86.81 108 ARG A CA 1
ATOM 845 C C . ARG A 1 108 ? 8.481 7.625 0.944 1.00 86.81 108 ARG A C 1
ATOM 847 O O . ARG A 1 108 ? 9.506 7.849 1.571 1.00 86.81 108 ARG A O 1
ATOM 854 N N . TRP A 1 109 ? 7.739 8.594 0.413 1.00 86.56 109 TRP A N 1
ATOM 855 C CA . TRP A 1 109 ? 8.001 10.033 0.538 1.00 86.56 109 TRP A CA 1
ATOM 856 C C . TRP A 1 109 ? 6.825 10.701 1.249 1.00 86.56 109 TRP A C 1
ATOM 858 O O . TRP A 1 109 ? 5.798 11.002 0.640 1.00 86.56 109 TRP A O 1
ATOM 868 N N . GLY A 1 110 ? 6.925 10.897 2.565 1.00 85.06 110 GLY A N 1
ATOM 869 C CA . GLY A 1 110 ? 5.837 11.469 3.368 1.00 85.06 110 GLY A CA 1
ATOM 870 C C . GLY A 1 110 ? 4.503 10.715 3.236 1.00 85.06 110 GLY A C 1
ATOM 871 O O . GLY A 1 110 ? 4.330 9.635 3.817 1.00 85.06 110 GLY A O 1
ATOM 872 N N . LYS A 1 111 ? 3.554 11.318 2.501 1.00 86.88 111 LYS A N 1
ATOM 873 C CA . LYS A 1 111 ? 2.216 10.778 2.192 1.00 86.88 111 LYS A CA 1
ATOM 874 C C . LYS A 1 111 ? 2.124 10.083 0.823 1.00 86.88 111 LYS A C 1
ATOM 876 O O . LYS A 1 111 ? 1.028 9.701 0.428 1.00 86.88 111 LYS A O 1
ATOM 881 N N . ILE A 1 112 ? 3.244 9.832 0.146 1.00 88.56 112 ILE A N 1
ATOM 882 C CA . ILE A 1 112 ? 3.313 9.113 -1.135 1.00 88.56 112 ILE A CA 1
ATOM 883 C C . ILE A 1 112 ? 4.123 7.823 -0.972 1.00 88.56 112 ILE A C 1
ATOM 885 O O . ILE A 1 112 ? 5.147 7.811 -0.290 1.00 88.56 112 ILE A O 1
ATOM 889 N N . VAL A 1 113 ? 3.690 6.740 -1.610 1.00 89.56 113 VAL A N 1
ATOM 890 C CA . VAL A 1 113 ? 4.469 5.509 -1.789 1.00 89.56 113 VAL A CA 1
ATOM 891 C C . VAL A 1 113 ? 4.578 5.172 -3.271 1.00 89.56 113 VAL A C 1
ATOM 893 O O . VAL A 1 113 ? 3.615 5.345 -4.016 1.00 89.56 113 VAL A O 1
ATOM 896 N N . LYS A 1 114 ? 5.744 4.681 -3.696 1.00 90.31 114 LYS A N 1
ATOM 897 C CA . LYS A 1 114 ? 5.990 4.189 -5.058 1.00 90.31 114 LYS A CA 1
ATOM 898 C C . LYS A 1 114 ? 6.602 2.804 -5.000 1.00 90.31 114 LYS A C 1
ATOM 900 O O . LYS A 1 114 ? 7.575 2.589 -4.277 1.00 90.31 114 LYS A O 1
ATOM 905 N N . PHE A 1 115 ? 6.044 1.890 -5.776 1.00 89.94 115 PHE A N 1
ATOM 906 C CA . PHE A 1 115 ? 6.649 0.608 -6.073 1.00 89.94 115 PHE A CA 1
ATOM 907 C C . PHE A 1 115 ? 7.488 0.720 -7.339 1.00 89.94 115 PHE A C 1
ATOM 909 O O . PHE A 1 115 ? 7.050 1.298 -8.338 1.00 89.94 115 PHE A O 1
ATOM 916 N N . HIS A 1 116 ? 8.672 0.121 -7.298 1.00 88.62 116 HIS A N 1
ATOM 917 C CA . HIS A 1 116 ? 9.575 0.021 -8.431 1.00 88.62 116 HIS A CA 1
ATOM 918 C C . HIS A 1 116 ? 9.720 -1.446 -8.881 1.00 88.62 116 HIS A C 1
ATOM 920 O O . HIS A 1 116 ? 10.030 -2.303 -8.055 1.00 88.62 116 HIS A O 1
ATOM 926 N N . PRO A 1 117 ? 9.571 -1.756 -10.180 1.00 87.88 117 PRO A N 1
ATOM 927 C CA . PRO A 1 117 ? 9.768 -3.109 -10.716 1.00 87.88 117 PRO A CA 1
ATOM 928 C C . PRO A 1 117 ? 11.125 -3.724 -10.368 1.00 87.88 117 PRO A C 1
ATOM 930 O O . PRO A 1 117 ? 11.237 -4.923 -10.126 1.00 87.88 117 PRO A O 1
ATOM 933 N N . SER A 1 118 ? 12.157 -2.889 -10.279 1.00 86.50 118 SER A N 1
ATOM 934 C CA . SER A 1 118 ? 13.512 -3.271 -9.900 1.00 86.50 118 SER A CA 1
ATOM 935 C C . SER A 1 118 ? 14.068 -2.322 -8.841 1.00 86.50 118 SER A C 1
ATOM 937 O O . SER A 1 118 ? 13.702 -1.146 -8.781 1.00 86.50 118 SER A O 1
ATOM 939 N N . TRP A 1 119 ? 14.953 -2.842 -7.986 1.00 85.06 119 TRP A N 1
ATOM 940 C CA . TRP A 1 119 ? 15.653 -2.030 -6.995 1.00 85.06 119 TRP A CA 1
ATOM 941 C C . TRP A 1 119 ? 16.886 -1.376 -7.618 1.00 85.06 119 TRP A C 1
ATOM 943 O O . TRP A 1 119 ? 17.778 -2.073 -8.100 1.00 85.06 119 TRP A O 1
ATOM 953 N N . ASN A 1 120 ? 16.965 -0.047 -7.566 1.00 81.75 120 ASN A N 1
ATOM 954 C CA . ASN A 1 120 ? 18.168 0.700 -7.917 1.00 81.75 120 ASN A CA 1
ATOM 955 C C . ASN A 1 120 ? 18.703 1.435 -6.683 1.00 81.75 120 ASN A C 1
ATOM 957 O O . ASN A 1 120 ? 18.239 2.526 -6.351 1.00 81.75 120 ASN A O 1
ATOM 961 N N . SER A 1 121 ? 19.715 0.858 -6.033 1.00 79.56 121 SER A N 1
ATOM 962 C CA . SER A 1 121 ? 20.306 1.411 -4.809 1.00 79.56 121 SER A CA 1
ATOM 963 C C . SER A 1 121 ? 20.896 2.815 -4.984 1.00 79.56 121 SER A C 1
ATOM 965 O O . SER A 1 121 ? 20.948 3.561 -4.013 1.00 79.56 121 SER A O 1
ATOM 967 N N . ALA A 1 122 ? 21.301 3.210 -6.199 1.00 75.56 122 ALA A N 1
ATOM 968 C CA . ALA A 1 122 ? 21.880 4.532 -6.445 1.00 75.56 122 ALA A CA 1
ATOM 969 C C . ALA A 1 122 ? 20.838 5.662 -6.374 1.00 75.56 122 ALA A C 1
ATOM 971 O O . ALA A 1 122 ? 21.164 6.779 -5.987 1.00 75.56 122 ALA A O 1
ATOM 972 N N . THR A 1 123 ? 19.582 5.382 -6.737 1.00 71.06 123 THR A N 1
ATOM 973 C CA . THR A 1 123 ? 18.511 6.395 -6.798 1.00 71.06 123 THR A CA 1
ATOM 974 C C . THR A 1 123 ? 17.439 6.202 -5.729 1.00 71.06 123 THR A C 1
ATOM 976 O O . THR A 1 123 ? 16.781 7.161 -5.327 1.00 71.06 123 THR A O 1
ATOM 979 N N . MET A 1 124 ? 17.238 4.963 -5.279 1.00 72.12 124 MET A N 1
ATOM 980 C CA . MET A 1 124 ? 16.164 4.581 -4.358 1.00 72.12 124 MET A CA 1
ATOM 981 C C . MET A 1 124 ? 16.638 4.411 -2.912 1.00 72.12 124 MET A C 1
ATOM 983 O O . MET A 1 124 ? 15.793 4.340 -2.025 1.00 72.12 124 MET A O 1
ATOM 987 N N . GLY A 1 125 ? 17.954 4.370 -2.677 1.00 76.38 125 GLY A N 1
ATOM 988 C CA . GLY A 1 125 ? 18.534 4.218 -1.346 1.00 76.38 125 GLY A CA 1
ATOM 989 C C . GLY A 1 125 ? 18.344 2.807 -0.785 1.00 76.38 125 GLY A C 1
ATOM 990 O O . GLY A 1 125 ? 18.742 1.822 -1.418 1.00 76.38 125 GLY A O 1
ATOM 991 N N . THR A 1 126 ? 17.740 2.703 0.398 1.00 74.50 126 THR A N 1
ATOM 992 C CA . THR A 1 126 ? 17.490 1.443 1.116 1.00 74.50 126 THR A CA 1
ATOM 993 C C . THR A 1 126 ? 16.037 0.954 0.975 1.00 74.50 126 THR A C 1
ATOM 995 O O . THR A 1 126 ? 15.107 1.758 0.913 1.00 74.50 126 THR A O 1
ATOM 998 N N . PRO A 1 127 ? 15.784 -0.366 0.893 1.00 67.12 127 PRO A N 1
ATOM 999 C CA . PRO A 1 127 ? 14.423 -0.907 0.889 1.00 67.12 127 PRO A CA 1
ATOM 1000 C C . PRO A 1 127 ? 13.594 -0.388 2.061 1.00 67.12 127 PRO A C 1
ATOM 1002 O O . PRO A 1 127 ? 14.051 -0.422 3.202 1.00 67.12 127 PRO A O 1
ATOM 1005 N N . TYR A 1 128 ? 12.368 0.062 1.782 1.00 64.38 128 TYR A N 1
ATOM 1006 C CA . TYR A 1 128 ? 11.471 0.694 2.757 1.00 64.38 128 TYR A CA 1
ATOM 1007 C C . TYR A 1 128 ? 11.964 2.034 3.332 1.00 64.38 128 TYR A C 1
ATOM 1009 O O . TYR A 1 128 ? 11.452 2.474 4.366 1.00 64.38 128 TYR A O 1
ATOM 1017 N N . GLU A 1 129 ? 12.913 2.708 2.675 1.00 69.62 129 GLU A N 1
ATOM 1018 C CA . GLU A 1 129 ? 13.368 4.031 3.099 1.00 69.62 129 GLU A CA 1
ATOM 1019 C C . GLU A 1 129 ? 12.212 5.036 3.141 1.00 69.62 129 GLU A C 1
ATOM 1021 O O . GLU A 1 129 ? 11.380 5.129 2.228 1.00 69.62 129 GLU A O 1
ATOM 1026 N N . ILE A 1 130 ? 12.177 5.800 4.232 1.00 77.25 130 ILE A N 1
ATOM 1027 C CA . ILE A 1 130 ? 11.303 6.957 4.385 1.00 77.25 130 ILE A CA 1
ATOM 1028 C C . ILE A 1 130 ? 12.126 8.184 4.006 1.00 77.25 130 ILE A C 1
ATOM 1030 O O . ILE A 1 130 ? 12.997 8.610 4.761 1.00 77.25 130 ILE A O 1
ATOM 1034 N N . ARG A 1 131 ? 11.834 8.749 2.837 1.00 80.19 131 ARG A N 1
ATOM 1035 C CA . ARG A 1 131 ? 12.507 9.925 2.282 1.00 80.19 131 ARG A CA 1
ATOM 1036 C C . ARG A 1 131 ? 11.704 11.202 2.505 1.00 80.19 131 ARG A C 1
ATOM 1038 O O . ARG A 1 131 ? 10.495 11.175 2.774 1.00 80.19 131 ARG A O 1
ATOM 1045 N N . HIS A 1 132 ? 12.388 12.338 2.385 1.00 81.75 132 HIS A N 1
ATOM 1046 C CA . HIS A 1 132 ? 11.762 13.650 2.501 1.00 81.75 132 HIS A CA 1
ATOM 1047 C C . HIS A 1 132 ? 10.747 13.862 1.357 1.00 81.75 132 HIS A C 1
ATOM 1049 O O . HIS A 1 132 ? 11.050 13.494 0.224 1.00 81.75 132 HIS A O 1
ATOM 1055 N N . PRO A 1 133 ? 9.559 14.461 1.591 1.00 81.62 133 PRO A N 1
ATOM 1056 C CA . PRO A 1 133 ? 8.544 14.653 0.545 1.00 81.62 133 PRO A CA 1
ATOM 1057 C C . PRO A 1 133 ? 9.052 15.360 -0.720 1.00 81.62 133 PRO A C 1
ATOM 1059 O O . PRO A 1 133 ? 8.630 15.018 -1.820 1.00 81.62 133 PRO A O 1
ATOM 1062 N N . ASN A 1 134 ? 9.988 16.303 -0.566 1.00 83.94 134 ASN A N 1
ATOM 1063 C CA . ASN A 1 134 ? 10.569 17.063 -1.681 1.00 83.94 134 ASN A CA 1
ATOM 1064 C C . ASN A 1 134 ? 11.473 16.224 -2.603 1.00 83.94 134 ASN A C 1
ATOM 1066 O O . ASN A 1 134 ? 11.757 16.660 -3.711 1.00 83.94 134 ASN A O 1
ATOM 1070 N N . ASP A 1 135 ? 11.893 15.029 -2.177 1.00 84.38 135 ASP A N 1
ATOM 1071 C CA . ASP A 1 135 ? 12.710 14.120 -2.994 1.00 84.38 135 ASP A CA 1
ATOM 1072 C C . ASP A 1 135 ? 11.847 13.252 -3.927 1.00 84.38 135 ASP A C 1
ATOM 1074 O O . ASP A 1 135 ? 12.362 12.362 -4.611 1.00 84.38 135 ASP A O 1
ATOM 1078 N N . PHE A 1 136 ? 10.522 13.426 -3.908 1.00 85.19 136 PHE A N 1
ATOM 1079 C CA . PHE A 1 136 ? 9.631 12.642 -4.748 1.00 85.19 136 PHE A CA 1
ATOM 1080 C C . PHE A 1 136 ? 9.861 13.006 -6.227 1.00 85.19 136 PHE A C 1
ATOM 1082 O O . PHE A 1 136 ? 9.678 14.166 -6.593 1.00 85.19 136 PHE A O 1
ATOM 1089 N N . PRO A 1 137 ? 10.192 12.039 -7.109 1.00 84.44 137 PRO A N 1
ATOM 1090 C CA . PRO A 1 137 ? 10.551 12.304 -8.509 1.00 84.44 137 PRO A CA 1
ATOM 1091 C C . PRO A 1 137 ? 9.379 12.762 -9.393 1.00 84.44 137 PRO A C 1
ATOM 1093 O O . PRO A 1 137 ? 9.529 12.853 -10.606 1.00 84.44 137 PRO A O 1
ATOM 1096 N N . GLY A 1 138 ? 8.210 13.015 -8.808 1.00 86.81 138 GLY A N 1
ATOM 1097 C CA . GLY A 1 138 ? 7.013 13.423 -9.525 1.00 86.81 138 GLY A CA 1
ATOM 1098 C C . GLY A 1 138 ? 6.112 12.260 -9.932 1.00 86.81 138 GLY A C 1
ATOM 1099 O O . GLY A 1 138 ? 6.454 11.074 -9.844 1.00 86.81 138 GLY A O 1
ATOM 1100 N N . TRP A 1 139 ? 4.903 12.638 -10.339 1.00 88.88 139 TRP A N 1
ATOM 1101 C CA . TRP A 1 139 ? 3.962 11.731 -10.982 1.00 88.88 139 TRP A CA 1
ATOM 1102 C C . TRP A 1 139 ? 4.376 11.535 -12.443 1.00 88.88 139 TRP A C 1
ATOM 1104 O O . TRP A 1 139 ? 4.916 12.471 -13.029 1.00 88.88 139 TRP A O 1
ATOM 1114 N N . PRO A 1 140 ? 4.122 10.356 -13.030 1.00 85.56 140 PRO A N 1
ATOM 1115 C CA . PRO A 1 140 ? 4.175 10.189 -14.474 1.00 85.56 140 PRO A CA 1
ATOM 1116 C C . PRO A 1 140 ? 3.292 11.244 -15.145 1.00 85.56 140 PRO A C 1
ATOM 1118 O O . PRO A 1 140 ? 2.205 11.535 -14.629 1.00 85.56 140 PRO A O 1
ATOM 1121 N N . GLU A 1 141 ? 3.799 11.818 -16.235 1.00 69.06 141 GLU A N 1
ATOM 1122 C CA . GLU A 1 141 ? 3.044 12.710 -17.126 1.00 69.06 141 GLU A CA 1
ATOM 1123 C C . GLU A 1 141 ? 1.884 11.973 -17.807 1.00 69.06 141 GLU A C 1
ATOM 1125 O O . GLU A 1 141 ? 2.033 10.761 -18.103 1.00 69.06 141 GLU A O 1
#

Radius of gyration: 20.42 Å; chains: 1; bounding box: 38×34×75 Å

Foldseek 3Di:
DDDDVPVVVVVVVVVVVVVVVVVVVVVLVVVVQVVQQVVQVVLVVVQKWKDKAFDDKDKPFFPDKDWDDDPNTIIIMTIHHLQIKMKMFHPDPPACPDDDTDDQQWEAAGRMIIGHSDDDCVLRPGGHDHDHNVSPPDDDD

Organism: NCBI:txid1442378

pLDDT: mean 78.37, std 14.46, range [39.66, 95.69]